Protein AF-A0A0G1Z0L6-F1 (afdb_monomer_lite)

Structure (mmCIF, N/CA/C/O backbone):
data_AF-A0A0G1Z0L6-F1
#
_entry.id   AF-A0A0G1Z0L6-F1
#
loop_
_atom_site.group_PDB
_atom_site.id
_atom_site.type_symbol
_atom_site.label_atom_id
_atom_site.label_alt_id
_atom_site.label_comp_id
_atom_site.label_asym_id
_atom_site.label_entity_id
_atom_site.label_seq_id
_atom_site.pdbx_PDB_ins_code
_atom_site.Cartn_x
_atom_site.Cartn_y
_atom_site.Cartn_z
_atom_site.occupancy
_atom_site.B_iso_or_equiv
_atom_site.auth_seq_id
_atom_site.auth_comp_id
_atom_site.auth_asym_id
_atom_site.auth_atom_id
_atom_site.pdbx_PDB_model_num
ATOM 1 N N . MET A 1 1 ? 34.890 21.440 9.404 1.00 41.94 1 MET A N 1
ATOM 2 C CA . MET A 1 1 ? 34.364 21.111 8.062 1.00 41.94 1 MET A CA 1
ATOM 3 C C . MET A 1 1 ? 32.859 21.336 8.065 1.00 41.94 1 MET A C 1
ATOM 5 O O . MET A 1 1 ? 32.139 20.536 8.644 1.00 41.94 1 MET A O 1
ATOM 9 N N . SER A 1 2 ? 32.390 22.446 7.488 1.00 45.59 2 SER A N 1
ATOM 10 C CA . SER A 1 2 ? 30.956 22.696 7.293 1.00 45.59 2 SER A CA 1
ATOM 11 C C . SER A 1 2 ? 30.456 21.868 6.117 1.00 45.59 2 SER A C 1
ATOM 13 O O . SER A 1 2 ? 30.629 22.258 4.962 1.00 45.59 2 SER A O 1
ATOM 15 N N . VAL A 1 3 ? 29.834 20.727 6.398 1.00 43.81 3 VAL A N 1
ATOM 16 C CA . VAL A 1 3 ? 29.010 20.041 5.402 1.00 43.81 3 VAL A CA 1
ATOM 17 C C . VAL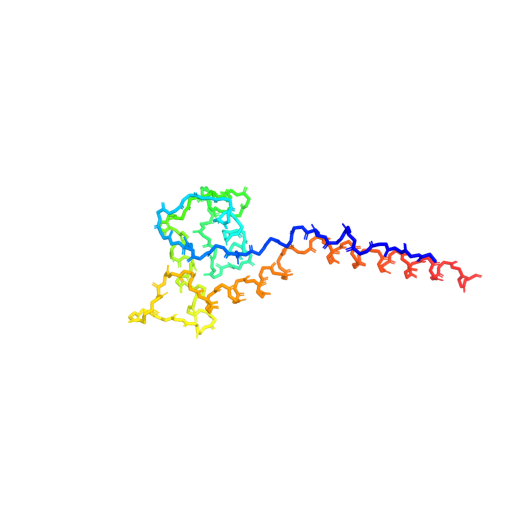 A 1 3 ? 27.699 20.814 5.270 1.00 43.81 3 VAL A C 1
ATOM 19 O O . VAL A 1 3 ? 26.865 20.845 6.170 1.00 43.81 3 VAL A O 1
ATOM 22 N N . LYS A 1 4 ? 27.569 21.535 4.155 1.00 42.25 4 LYS A N 1
ATOM 23 C CA . LYS A 1 4 ? 26.355 22.255 3.757 1.00 42.25 4 LYS A CA 1
ATOM 24 C C . LYS A 1 4 ? 25.163 21.277 3.782 1.00 42.25 4 LYS A C 1
ATOM 26 O O . LYS A 1 4 ? 25.273 20.223 3.159 1.00 42.25 4 LYS A O 1
ATOM 31 N N . PRO A 1 5 ? 24.015 21.602 4.406 1.00 46.41 5 PRO A N 1
ATOM 32 C CA . PRO A 1 5 ? 22.887 20.673 4.563 1.00 46.41 5 PRO A CA 1
ATOM 33 C C . PRO A 1 5 ? 22.055 20.486 3.275 1.00 46.41 5 PRO A C 1
ATOM 35 O O . PRO A 1 5 ? 20.853 20.261 3.329 1.00 46.41 5 PRO A O 1
ATOM 38 N N . GLN A 1 6 ? 22.669 20.595 2.094 1.00 38.53 6 GLN A N 1
ATOM 39 C CA . GLN A 1 6 ? 21.962 20.644 0.808 1.00 38.53 6 GLN A CA 1
ATOM 40 C C . GLN A 1 6 ? 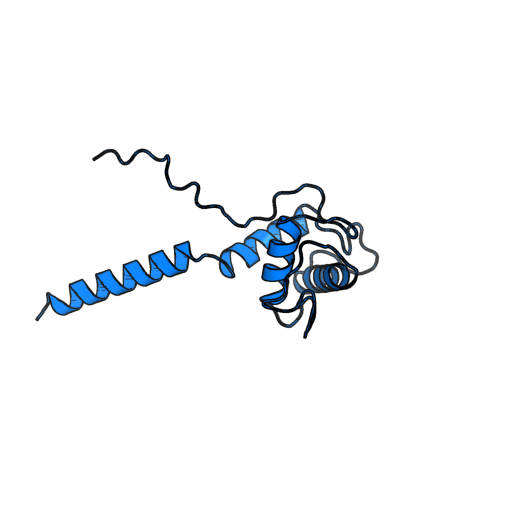21.991 19.331 0.005 1.00 38.53 6 GLN A C 1
ATOM 42 O O . GLN A 1 6 ? 21.569 19.330 -1.145 1.00 38.53 6 GLN A O 1
ATOM 47 N N . LEU A 1 7 ? 22.425 18.205 0.591 1.00 37.66 7 LEU A N 1
ATOM 48 C CA . LEU A 1 7 ? 22.455 16.907 -0.108 1.00 37.66 7 LEU A CA 1
ATOM 49 C C . LEU A 1 7 ? 21.781 15.748 0.652 1.00 37.66 7 LEU A C 1
ATOM 51 O O . LEU A 1 7 ? 22.107 14.591 0.433 1.00 37.66 7 LEU A O 1
ATOM 55 N N . GLN A 1 8 ? 20.818 16.042 1.532 1.00 43.66 8 GLN A N 1
ATOM 56 C CA . GLN A 1 8 ? 19.924 15.029 2.125 1.00 43.66 8 GLN A CA 1
ATOM 57 C C . GLN A 1 8 ? 18.466 15.184 1.670 1.00 43.66 8 GLN A C 1
ATOM 59 O O . GLN A 1 8 ? 17.536 14.769 2.353 1.00 43.66 8 GLN A O 1
ATOM 64 N N . ALA A 1 9 ? 18.238 15.752 0.486 1.00 42.72 9 ALA A N 1
ATOM 65 C CA . ALA A 1 9 ? 16.964 15.572 -0.203 1.00 42.72 9 ALA A CA 1
ATOM 66 C C . ALA A 1 9 ? 16.987 14.249 -0.992 1.00 42.72 9 ALA A C 1
ATOM 68 O O . ALA A 1 9 ? 16.680 14.222 -2.181 1.00 42.72 9 ALA A O 1
ATOM 69 N N . HIS A 1 10 ? 17.389 13.147 -0.347 1.00 41.19 10 HIS A N 1
ATOM 70 C CA . HIS A 1 10 ? 17.120 11.823 -0.893 1.00 41.19 10 HIS A CA 1
ATOM 71 C C . HIS A 1 10 ? 15.606 11.649 -0.867 1.00 41.19 10 HIS A C 1
ATOM 73 O O . HIS A 1 10 ? 14.941 11.935 0.132 1.00 41.19 10 HIS A O 1
ATOM 79 N N . LEU A 1 11 ? 15.056 11.329 -2.034 1.00 47.12 11 LEU A N 1
ATOM 80 C CA . LEU A 1 11 ? 13.630 11.271 -2.305 1.00 47.12 11 LEU A CA 1
ATOM 81 C C . LEU A 1 11 ? 12.969 10.304 -1.322 1.00 47.12 11 LEU A C 1
ATOM 83 O O . LEU A 1 11 ? 12.883 9.107 -1.592 1.00 47.12 11 LEU A O 1
ATOM 87 N N . ARG A 1 12 ? 12.462 10.817 -0.195 1.00 53.06 12 ARG A N 1
ATOM 88 C CA . ARG A 1 12 ? 11.501 10.084 0.623 1.00 53.06 12 ARG A CA 1
ATOM 89 C C . ARG A 1 12 ? 10.405 9.658 -0.348 1.00 53.06 12 ARG A C 1
ATOM 91 O O . ARG A 1 12 ? 9.710 10.522 -0.881 1.00 53.06 12 ARG A O 1
ATOM 98 N N . GLN A 1 13 ? 10.280 8.360 -0.633 1.00 58.50 13 GLN A N 1
ATOM 99 C CA . GLN A 1 13 ? 9.164 7.828 -1.420 1.00 58.50 13 GLN A CA 1
ATOM 100 C C . GLN A 1 13 ? 7.910 7.881 -0.548 1.00 58.50 13 GLN A C 1
ATOM 102 O O . GLN A 1 13 ? 7.377 6.871 -0.100 1.00 58.50 13 GLN A O 1
ATOM 107 N N . THR A 1 14 ? 7.486 9.099 -0.234 1.00 66.19 14 THR A N 1
ATOM 108 C CA . THR A 1 14 ? 6.304 9.393 0.549 1.00 66.19 14 THR A CA 1
ATOM 109 C C . THR A 1 14 ? 5.160 9.664 -0.400 1.00 66.19 14 THR A C 1
ATOM 111 O O . THR A 1 14 ? 5.298 10.293 -1.448 1.00 66.19 14 THR A O 1
ATOM 114 N N . ILE A 1 15 ? 3.989 9.191 -0.009 1.00 78.81 15 ILE A N 1
ATOM 115 C CA . ILE A 1 15 ? 2.747 9.575 -0.650 1.00 78.81 15 ILE A CA 1
ATOM 116 C C . ILE A 1 15 ? 2.471 11.024 -0.237 1.00 78.81 15 ILE A C 1
ATOM 118 O O . ILE A 1 15 ? 2.238 11.290 0.948 1.00 78.81 15 ILE A O 1
ATOM 122 N N . SER A 1 16 ? 2.515 11.959 -1.192 1.00 75.75 16 SER A N 1
ATOM 123 C CA . SER A 1 16 ? 2.335 13.399 -0.960 1.00 75.75 16 SER A CA 1
ATOM 124 C C . SER A 1 16 ? 1.046 13.938 -1.599 1.00 75.75 16 SER A C 1
ATOM 126 O O . SER A 1 16 ? 0.414 14.849 -1.050 1.00 75.75 16 SER A O 1
ATOM 128 N N . SER A 1 17 ? 0.566 13.341 -2.699 1.00 69.38 17 SER A N 1
ATOM 129 C CA . SER A 1 17 ? -0.584 13.852 -3.456 1.00 69.38 17 SER A CA 1
ATOM 130 C C . SER A 1 17 ? -1.874 13.899 -2.654 1.00 69.38 17 SER A C 1
ATOM 132 O O . SER A 1 17 ? -2.335 12.904 -2.098 1.00 69.38 17 SER A O 1
ATOM 134 N N . ARG A 1 18 ? -2.549 15.055 -2.707 1.00 65.94 18 ARG A N 1
ATOM 135 C CA . ARG A 1 18 ? -3.897 15.287 -2.164 1.00 65.94 18 ARG A CA 1
ATOM 136 C C . ARG A 1 18 ? -4.991 14.407 -2.792 1.00 65.94 18 ARG A C 1
ATOM 138 O O . ARG A 1 18 ? -6.117 14.459 -2.316 1.00 65.94 18 ARG A O 1
ATOM 145 N N . SER A 1 19 ? -4.713 13.616 -3.831 1.00 65.06 19 SER A N 1
ATOM 146 C CA . SER A 1 19 ? -5.756 12.946 -4.623 1.00 65.06 19 SER A CA 1
ATOM 147 C C . SER A 1 19 ? -5.379 11.554 -5.147 1.00 65.06 19 SER A C 1
ATOM 149 O O . SER A 1 19 ? -5.576 11.267 -6.325 1.00 65.06 19 SER A O 1
ATOM 151 N N . LEU A 1 20 ? -4.901 10.645 -4.291 1.00 84.06 20 LEU A N 1
ATOM 152 C CA . LEU A 1 20 ? -4.881 9.221 -4.652 1.00 84.06 20 LEU A CA 1
ATOM 153 C C . LEU A 1 20 ? -6.268 8.600 -4.434 1.00 84.06 20 LEU A C 1
ATOM 155 O O . LEU A 1 20 ? -6.738 8.423 -3.308 1.00 84.06 20 LEU A O 1
ATOM 159 N N . ARG A 1 21 ? -6.932 8.303 -5.550 1.00 85.75 21 ARG A N 1
ATOM 160 C CA . ARG A 1 21 ? -8.253 7.673 -5.621 1.00 85.75 21 ARG A CA 1
ATOM 161 C C . ARG A 1 21 ? -8.344 6.803 -6.870 1.00 85.75 21 ARG A C 1
ATOM 163 O O . ARG A 1 21 ? -7.552 6.968 -7.799 1.00 85.75 21 ARG A O 1
ATOM 170 N N . LYS A 1 22 ? -9.352 5.928 -6.908 1.00 91.62 22 LYS A N 1
ATOM 171 C CA . LYS A 1 22 ? -9.662 5.095 -8.077 1.00 91.62 22 LYS A CA 1
ATOM 172 C C . LYS A 1 22 ? -9.703 5.936 -9.361 1.00 91.62 22 LYS A C 1
ATOM 174 O O . LYS A 1 22 ? -10.328 6.995 -9.386 1.00 91.62 22 LYS A O 1
ATOM 179 N N . GLY A 1 23 ? -9.067 5.434 -10.417 1.00 91.94 23 GLY A N 1
ATOM 180 C CA . GLY A 1 23 ? -9.045 6.042 -11.748 1.00 91.94 23 GLY A CA 1
ATOM 181 C C . GLY A 1 23 ? -7.854 6.965 -12.019 1.00 91.94 23 GLY A C 1
ATOM 182 O O . GLY A 1 23 ? -7.632 7.324 -13.169 1.00 91.94 23 GLY A O 1
ATOM 183 N N . VAL A 1 24 ? -7.072 7.333 -11.001 1.00 91.56 24 VAL A N 1
ATOM 184 C CA . VAL A 1 24 ? -5.870 8.159 -11.191 1.00 91.56 24 VAL A CA 1
ATOM 185 C C . VAL A 1 24 ? -4.704 7.307 -11.691 1.00 91.56 24 VAL A C 1
ATOM 187 O O . VAL A 1 24 ? -4.494 6.193 -11.208 1.00 91.56 24 VAL A O 1
ATOM 190 N N . THR A 1 25 ? -3.918 7.871 -12.611 1.00 93.31 25 THR A N 1
ATOM 191 C CA . THR A 1 25 ? -2.654 7.295 -13.084 1.00 93.31 25 THR A CA 1
ATOM 192 C C . THR A 1 25 ? -1.497 8.237 -12.770 1.00 93.31 25 THR A C 1
ATOM 194 O O . THR A 1 25 ? -1.470 9.347 -13.296 1.00 93.31 25 THR A O 1
ATOM 197 N N . ASN A 1 26 ? -0.547 7.829 -11.924 1.00 88.94 26 ASN A N 1
ATOM 198 C CA . ASN A 1 26 ? 0.694 8.570 -11.667 1.00 88.94 26 ASN A CA 1
ATOM 199 C C . ASN A 1 26 ? 1.767 7.700 -10.975 1.00 88.94 26 ASN A C 1
ATOM 201 O O . ASN A 1 26 ? 1.510 6.572 -10.553 1.00 88.94 26 ASN A O 1
ATOM 205 N N . ALA A 1 27 ? 2.977 8.246 -10.829 1.00 88.56 27 ALA A N 1
ATOM 206 C CA . ALA A 1 27 ? 4.099 7.560 -10.187 1.00 88.56 27 ALA A CA 1
ATOM 207 C C . ALA A 1 27 ? 3.866 7.252 -8.693 1.00 88.56 27 ALA A C 1
ATOM 209 O O . ALA A 1 27 ? 4.350 6.235 -8.200 1.00 88.56 27 ALA A O 1
ATOM 210 N N . GLU A 1 28 ? 3.092 8.071 -7.974 1.00 87.88 28 GLU A N 1
ATOM 211 C CA . GLU A 1 28 ? 2.784 7.812 -6.562 1.00 87.88 28 GLU A CA 1
ATOM 212 C C . GLU A 1 28 ? 1.893 6.582 -6.368 1.00 87.88 28 GLU A C 1
ATOM 214 O O . GLU A 1 28 ? 2.017 5.900 -5.354 1.00 87.88 28 GLU A O 1
ATOM 219 N N . VAL A 1 29 ? 1.038 6.233 -7.336 1.00 93.19 29 VAL A N 1
ATOM 220 C CA . VAL A 1 29 ? 0.290 4.968 -7.281 1.00 93.19 29 VAL A CA 1
ATOM 221 C C . VAL A 1 29 ? 1.243 3.774 -7.311 1.00 93.19 29 VAL A C 1
ATOM 223 O O . VAL A 1 29 ? 1.003 2.791 -6.615 1.00 93.19 29 VAL A O 1
ATOM 226 N N . LYS A 1 30 ? 2.355 3.860 -8.049 1.00 92.31 30 LYS A N 1
ATOM 227 C CA . LYS A 1 30 ? 3.360 2.792 -8.058 1.00 92.31 30 LYS A CA 1
ATOM 228 C C . LYS A 1 30 ? 3.990 2.620 -6.675 1.00 92.31 30 LYS A C 1
ATOM 230 O O . LYS A 1 30 ? 4.127 1.498 -6.202 1.00 92.31 30 LYS A O 1
ATOM 235 N N . ILE A 1 31 ? 4.316 3.728 -6.007 1.00 91.12 31 ILE A N 1
ATOM 236 C CA . ILE A 1 31 ? 4.822 3.726 -4.624 1.00 91.12 31 ILE A CA 1
ATOM 237 C C . ILE A 1 31 ? 3.769 3.140 -3.678 1.00 91.12 31 ILE A C 1
ATOM 239 O O . ILE A 1 31 ? 4.077 2.270 -2.869 1.00 91.12 31 ILE A O 1
ATOM 243 N N . LEU A 1 32 ? 2.510 3.555 -3.822 1.00 93.62 32 LEU A N 1
ATOM 244 C CA . LEU A 1 32 ? 1.398 3.034 -3.035 1.00 93.62 32 LEU A CA 1
ATOM 245 C C . LEU A 1 32 ? 1.274 1.512 -3.171 1.00 93.62 32 LEU A C 1
ATOM 247 O O . LEU A 1 32 ? 1.142 0.819 -2.167 1.00 93.62 32 LEU A O 1
ATOM 251 N N . GLN A 1 33 ? 1.339 0.992 -4.398 1.00 96.38 33 GLN A N 1
ATOM 252 C CA . GLN A 1 33 ? 1.271 -0.446 -4.650 1.00 96.38 33 GLN A CA 1
ATOM 253 C C . GLN A 1 33 ? 2.458 -1.184 -4.022 1.00 96.38 33 GLN A C 1
ATOM 255 O O . GLN A 1 33 ? 2.238 -2.227 -3.420 1.00 96.38 33 GLN A O 1
ATOM 260 N N . LYS A 1 34 ? 3.674 -0.618 -4.052 1.00 94.06 34 LYS A N 1
ATOM 261 C CA . LYS A 1 34 ? 4.837 -1.196 -3.353 1.00 94.06 34 LYS A CA 1
ATOM 262 C C . LYS A 1 34 ? 4.615 -1.304 -1.846 1.00 94.06 34 LYS A C 1
ATOM 264 O O . LYS A 1 34 ? 4.880 -2.351 -1.272 1.00 94.06 34 LYS A O 1
ATOM 269 N N . ILE A 1 35 ? 4.102 -0.244 -1.215 1.00 93.19 35 ILE A N 1
ATOM 270 C CA . ILE A 1 35 ? 3.820 -0.242 0.230 1.00 93.19 35 ILE A CA 1
ATOM 271 C C . ILE A 1 35 ? 2.780 -1.318 0.565 1.00 93.19 35 ILE A C 1
ATOM 273 O O . ILE A 1 35 ? 2.983 -2.102 1.485 1.00 93.19 35 ILE A O 1
ATOM 277 N N . LEU A 1 36 ? 1.691 -1.390 -0.207 1.00 95.38 36 LEU A N 1
ATOM 278 C CA . LEU A 1 36 ? 0.618 -2.372 -0.015 1.00 95.38 36 LEU A CA 1
ATOM 279 C C . LEU A 1 36 ? 1.073 -3.817 -0.263 1.00 95.38 36 LEU A C 1
ATOM 281 O O . LEU A 1 36 ? 0.621 -4.729 0.423 1.00 95.38 36 LEU A O 1
ATOM 285 N N . ASN A 1 37 ? 1.969 -4.029 -1.226 1.00 96.06 37 ASN A N 1
ATOM 286 C CA . ASN A 1 37 ? 2.570 -5.328 -1.531 1.00 96.06 37 ASN A CA 1
ATOM 287 C C . ASN A 1 37 ? 3.604 -5.784 -0.491 1.00 96.06 37 ASN A C 1
ATOM 289 O O . ASN A 1 37 ? 3.976 -6.953 -0.496 1.00 96.06 37 ASN A O 1
ATOM 293 N N . GLY A 1 38 ? 4.045 -4.900 0.410 1.00 91.50 38 GLY A N 1
ATOM 294 C CA . GLY A 1 38 ? 4.910 -5.254 1.537 1.00 91.50 38 GLY A CA 1
ATOM 295 C C . GLY A 1 38 ? 4.209 -6.065 2.633 1.00 91.50 38 GLY A C 1
ATOM 296 O O . GLY A 1 38 ? 4.863 -6.521 3.566 1.00 91.50 38 GLY A O 1
ATOM 297 N N . ASP A 1 39 ? 2.891 -6.244 2.531 1.00 92.44 39 ASP A N 1
ATOM 298 C CA . ASP A 1 39 ? 2.076 -6.962 3.502 1.00 92.44 39 ASP A CA 1
ATOM 299 C C . ASP A 1 39 ? 1.103 -7.912 2.784 1.00 92.44 39 ASP A C 1
ATOM 301 O O . ASP A 1 39 ? 0.359 -7.520 1.875 1.00 92.44 39 ASP A O 1
ATOM 305 N N . VAL A 1 40 ? 1.101 -9.182 3.198 1.00 93.81 40 VAL A N 1
ATOM 306 C CA . VAL A 1 40 ? 0.271 -10.241 2.604 1.00 93.81 40 VAL A CA 1
ATOM 307 C C . VAL A 1 40 ? -1.226 -9.921 2.675 1.00 93.81 40 VAL A C 1
ATOM 309 O O . VAL A 1 40 ? -1.964 -10.206 1.732 1.00 93.81 40 VAL A O 1
ATOM 312 N N . ASP A 1 41 ? -1.676 -9.232 3.725 1.00 95.75 41 ASP A N 1
ATOM 313 C CA . ASP A 1 41 ? -3.094 -8.898 3.907 1.00 95.75 41 ASP A CA 1
ATOM 314 C C . ASP A 1 41 ? -3.544 -7.755 2.992 1.00 95.75 41 ASP A C 1
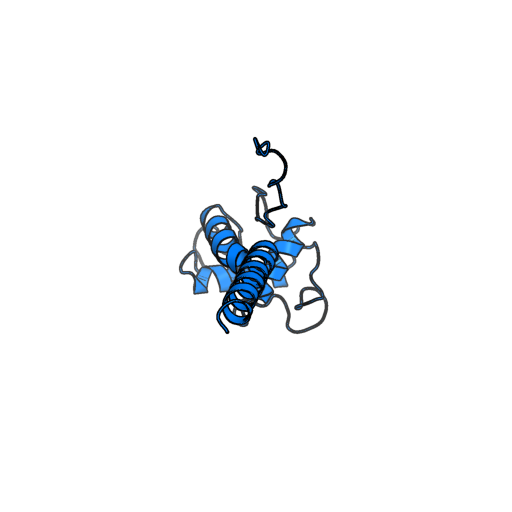ATOM 316 O O . ASP A 1 41 ? -4.735 -7.571 2.720 1.00 95.75 41 ASP A O 1
ATOM 320 N N . THR A 1 42 ? -2.600 -6.957 2.492 1.00 97.25 42 THR A N 1
ATOM 321 C CA . THR A 1 42 ? -2.889 -5.771 1.681 1.00 97.25 42 THR A CA 1
ATOM 322 C C . THR A 1 42 ? -2.344 -5.865 0.265 1.00 97.25 42 THR A C 1
ATOM 324 O O . THR A 1 42 ? -2.537 -4.934 -0.511 1.00 97.25 42 THR A O 1
ATOM 327 N N . THR A 1 43 ? -1.767 -7.007 -0.114 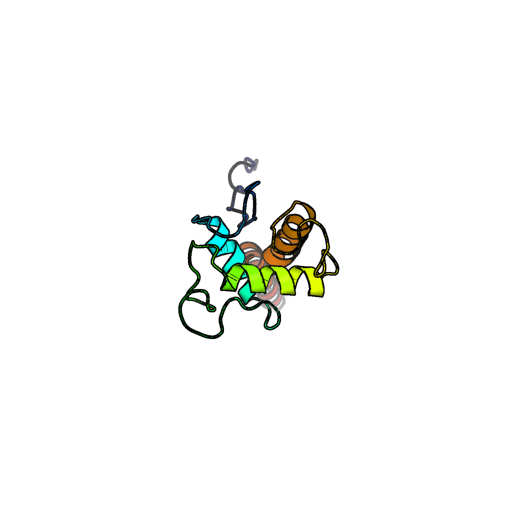1.00 97.06 43 THR A N 1
ATOM 328 C CA . THR A 1 43 ? -1.189 -7.237 -1.443 1.00 97.06 43 THR A CA 1
ATOM 329 C C . THR A 1 43 ? -2.196 -6.909 -2.545 1.00 97.06 43 THR A C 1
ATOM 331 O O . THR A 1 43 ? -3.353 -7.333 -2.501 1.00 97.06 43 THR A O 1
ATOM 334 N N . VAL A 1 44 ? -1.779 -6.119 -3.532 1.00 98.06 44 VAL A N 1
ATOM 335 C CA . VAL A 1 44 ? -2.662 -5.585 -4.578 1.00 98.06 44 VAL A CA 1
ATOM 336 C C . VAL A 1 44 ? -3.137 -6.698 -5.508 1.00 98.06 44 VAL A C 1
ATOM 338 O O . VAL A 1 44 ? -4.332 -6.781 -5.799 1.00 98.06 44 VAL A O 1
ATOM 341 N N . ALA A 1 45 ? -2.221 -7.568 -5.929 1.00 97.75 45 ALA A N 1
ATOM 342 C CA . ALA A 1 45 ? -2.500 -8.772 -6.702 1.00 97.75 45 ALA A CA 1
ATOM 343 C C . ALA A 1 45 ? -1.444 -9.845 -6.405 1.00 97.75 45 ALA A C 1
ATOM 345 O O . ALA A 1 45 ? -0.288 -9.520 -6.157 1.00 97.75 45 ALA A O 1
ATOM 346 N N . ALA A 1 46 ? -1.821 -11.123 -6.466 1.00 95.88 46 ALA A N 1
ATOM 347 C CA . ALA A 1 46 ? -0.864 -12.217 -6.284 1.00 95.88 46 ALA A CA 1
ATOM 348 C C . ALA A 1 46 ? 0.096 -12.351 -7.481 1.00 95.88 46 ALA A C 1
ATOM 350 O O . ALA A 1 46 ? 1.276 -12.633 -7.310 1.00 95.88 46 ALA A O 1
ATOM 351 N N . THR A 1 47 ? -0.406 -12.114 -8.695 1.00 96.88 47 THR A N 1
ATOM 352 C CA . THR A 1 47 ? 0.342 -12.238 -9.954 1.00 96.88 47 THR A CA 1
ATOM 353 C C . THR A 1 47 ? -0.108 -11.180 -10.958 1.00 96.88 47 THR A C 1
ATOM 355 O O . THR A 1 47 ? -1.240 -10.697 -10.889 1.00 96.88 47 THR A O 1
ATOM 358 N N . GLY A 1 48 ? 0.740 -10.873 -11.940 1.00 96.25 48 GLY A N 1
ATOM 359 C CA . GLY A 1 48 ? 0.410 -9.947 -13.025 1.00 96.25 48 GLY A CA 1
ATOM 360 C C . GLY A 1 48 ? 0.392 -8.483 -12.582 1.00 96.25 48 GLY A C 1
ATOM 361 O O . GLY A 1 48 ? 1.079 -8.093 -11.643 1.00 96.25 48 GLY A O 1
ATOM 362 N N . SER A 1 49 ? -0.370 -7.644 -13.283 1.00 97.38 49 SER A N 1
ATOM 363 C CA . SER A 1 49 ? -0.378 -6.196 -13.048 1.00 97.38 49 SER A CA 1
ATOM 364 C C . SER A 1 49 ? -0.749 -5.835 -11.607 1.00 97.38 49 SER A C 1
ATOM 366 O O . SER A 1 49 ? -1.836 -6.152 -11.127 1.00 97.38 49 SER A O 1
ATOM 368 N N . GLY A 1 50 ? 0.147 -5.111 -10.940 1.00 95.88 50 GLY A N 1
ATOM 369 C CA . GLY A 1 50 ? -0.003 -4.695 -9.550 1.00 95.88 50 GLY A CA 1
ATOM 370 C C . GLY A 1 50 ? 0.560 -5.687 -8.535 1.00 95.88 50 GLY A C 1
ATOM 371 O O . GLY A 1 50 ? 0.595 -5.345 -7.358 1.00 95.88 50 GLY A O 1
ATOM 372 N N . SER A 1 51 ? 1.022 -6.874 -8.941 1.00 97.44 51 SER A N 1
ATOM 373 C CA . SER A 1 51 ? 1.689 -7.804 -8.022 1.00 97.44 51 SER A CA 1
ATOM 374 C C . SER A 1 51 ? 3.053 -7.276 -7.565 1.00 97.44 51 SER A C 1
ATOM 376 O O . SER A 1 51 ? 3.579 -6.353 -8.197 1.00 97.44 51 SER A O 1
ATOM 378 N N . PRO A 1 52 ? 3.660 -7.859 -6.513 1.00 95.56 52 PRO A N 1
ATOM 379 C CA . PRO A 1 52 ? 5.034 -7.538 -6.137 1.00 95.56 52 PRO A CA 1
ATOM 380 C C . PRO A 1 52 ? 5.971 -7.640 -7.351 1.00 95.56 52 PRO A C 1
ATOM 382 O O . PRO A 1 52 ? 5.935 -8.636 -8.077 1.00 95.56 52 PRO A O 1
ATOM 385 N N . GLY A 1 53 ? 6.745 -6.584 -7.614 1.00 94.06 53 GLY A N 1
ATOM 386 C CA . GLY A 1 53 ? 7.655 -6.481 -8.764 1.00 94.06 53 GLY A CA 1
ATOM 387 C C . GLY A 1 53 ? 6.991 -6.105 -10.097 1.00 94.06 53 GLY A C 1
ATOM 388 O O . GLY A 1 53 ? 7.690 -5.795 -11.060 1.00 94.06 53 GLY A O 1
ATOM 389 N N . ASN A 1 54 ? 5.657 -6.073 -10.154 1.00 96.44 54 ASN A N 1
ATOM 390 C CA . ASN A 1 54 ? 4.857 -5.701 -11.324 1.00 96.44 54 ASN A CA 1
ATOM 391 C C . ASN A 1 54 ? 3.948 -4.495 -11.026 1.00 96.44 54 ASN A C 1
ATOM 393 O O . ASN A 1 54 ? 2.840 -4.385 -11.564 1.00 96.44 54 ASN A O 1
ATOM 397 N N . GLU A 1 55 ? 4.381 -3.587 -10.145 1.00 96.56 55 GLU A N 1
ATOM 398 C CA . GLU A 1 55 ? 3.585 -2.419 -9.778 1.00 96.56 55 GLU A CA 1
ATOM 399 C C . GLU A 1 55 ? 3.352 -1.493 -10.975 1.00 96.56 55 GLU A C 1
ATOM 401 O O . GLU A 1 55 ? 4.234 -1.203 -11.790 1.00 96.56 55 GLU A O 1
ATOM 406 N N . THR A 1 56 ? 2.141 -0.960 -11.027 1.00 96.44 56 THR A N 1
ATOM 407 C CA . THR A 1 56 ? 1.633 -0.085 -12.077 1.00 96.44 56 THR A CA 1
ATOM 408 C C . THR A 1 56 ? 1.450 1.333 -11.551 1.00 96.44 56 THR A C 1
ATOM 410 O O . THR A 1 56 ? 1.411 1.585 -10.350 1.00 96.44 56 THR A O 1
ATOM 413 N N . MET A 1 57 ? 1.280 2.280 -12.468 1.00 95.12 57 MET A N 1
ATOM 414 C CA . MET A 1 57 ? 0.929 3.656 -12.117 1.00 95.12 57 MET A CA 1
ATOM 415 C C . MET A 1 57 ? -0.583 3.869 -11.975 1.00 95.12 57 MET A C 1
ATOM 417 O O . MET A 1 57 ? -0.995 4.988 -11.705 1.00 95.12 57 MET A O 1
ATOM 421 N N . PHE A 1 58 ? -1.419 2.843 -12.174 1.00 96.69 58 PHE A N 1
ATOM 422 C CA . PHE A 1 58 ? -2.873 2.997 -12.255 1.00 96.69 58 PHE A CA 1
ATOM 423 C C . PHE A 1 58 ? -3.585 2.550 -10.980 1.00 96.69 58 PHE A C 1
ATOM 425 O O . PHE A 1 58 ? -3.443 1.413 -10.526 1.00 96.69 58 PHE A O 1
ATOM 432 N N . PHE A 1 59 ? -4.409 3.435 -10.419 1.00 95.88 59 PHE A N 1
ATOM 433 C CA . PHE A 1 59 ? -5.239 3.128 -9.261 1.00 95.88 59 PHE A CA 1
ATOM 434 C C . PHE A 1 59 ? -6.522 2.435 -9.733 1.00 95.88 59 PHE A C 1
ATOM 436 O O . PHE A 1 59 ? -7.593 3.041 -9.850 1.00 95.88 59 PHE A O 1
ATOM 443 N N . GLY A 1 60 ? -6.408 1.136 -9.997 1.00 96.75 60 GLY A N 1
ATOM 444 C CA . GLY A 1 60 ? -7.518 0.289 -10.421 1.00 96.75 60 GLY A CA 1
ATOM 445 C C . GLY A 1 60 ? -8.345 -0.303 -9.268 1.00 96.75 60 GLY A C 1
ATOM 446 O O . GLY A 1 60 ? -8.093 -0.034 -8.089 1.00 96.75 60 GLY A O 1
ATOM 447 N N . PRO A 1 61 ? -9.329 -1.165 -9.588 1.00 97.69 61 PRO A N 1
ATOM 448 C CA . PRO A 1 61 ? -10.141 -1.870 -8.591 1.00 97.69 61 PRO A CA 1
ATOM 449 C C . PRO A 1 61 ? -9.326 -2.728 -7.611 1.00 97.69 61 PRO A C 1
ATOM 451 O O . PRO A 1 61 ? -9.699 -2.838 -6.447 1.00 97.69 61 PRO A O 1
ATOM 454 N N . ALA A 1 62 ? -8.209 -3.312 -8.057 1.00 98.00 62 ALA A N 1
ATOM 455 C CA . ALA A 1 62 ? -7.318 -4.097 -7.202 1.00 98.00 62 ALA A CA 1
ATOM 456 C C . ALA A 1 62 ? -6.661 -3.226 -6.116 1.00 98.00 62 ALA A C 1
ATOM 458 O O . ALA A 1 62 ? -6.727 -3.551 -4.931 1.00 98.00 62 ALA A O 1
ATOM 459 N N . THR A 1 63 ? -6.128 -2.062 -6.502 1.00 97.75 63 THR A N 1
ATOM 460 C CA . THR A 1 63 ? -5.549 -1.084 -5.567 1.00 97.75 63 THR A CA 1
ATOM 461 C C . THR A 1 63 ? -6.595 -0.544 -4.593 1.00 97.75 63 THR A C 1
ATOM 463 O O . THR A 1 63 ? -6.309 -0.392 -3.411 1.00 97.75 63 THR A O 1
ATOM 466 N N . LEU A 1 64 ? -7.833 -0.321 -5.052 1.00 97.69 64 LEU A N 1
ATOM 467 C CA . LEU A 1 64 ? -8.942 0.074 -4.175 1.00 97.69 64 LEU A CA 1
ATOM 468 C C . LEU A 1 64 ? -9.201 -0.965 -3.082 1.00 97.69 64 LEU A C 1
ATOM 470 O O . LEU A 1 64 ? -9.247 -0.611 -1.906 1.00 97.69 64 LEU A O 1
ATOM 474 N N . LYS A 1 65 ? -9.327 -2.241 -3.460 1.00 98.06 65 LYS A N 1
ATOM 475 C CA . LYS A 1 65 ? -9.539 -3.331 -2.498 1.00 98.06 65 LYS A CA 1
ATOM 476 C C . LYS A 1 65 ? -8.371 -3.456 -1.516 1.00 98.06 65 LYS A C 1
ATOM 478 O O . LYS A 1 65 ? -8.592 -3.701 -0.335 1.00 98.06 65 LYS A O 1
ATOM 483 N N . ALA A 1 66 ? -7.139 -3.262 -1.982 1.00 98.06 66 ALA A N 1
ATOM 484 C CA . ALA A 1 66 ? -5.955 -3.256 -1.128 1.00 98.06 66 ALA A CA 1
ATOM 485 C C . ALA A 1 66 ? -5.976 -2.117 -0.096 1.00 98.06 66 ALA A C 1
ATOM 487 O O . ALA A 1 66 ? -5.751 -2.366 1.086 1.00 98.06 66 ALA A O 1
ATOM 488 N N . ILE A 1 67 ? -6.343 -0.895 -0.502 1.00 97.62 67 ILE A N 1
ATOM 489 C CA . ILE A 1 67 ? -6.515 0.238 0.423 1.00 97.62 67 ILE A CA 1
ATOM 490 C C . ILE A 1 67 ? -7.610 -0.031 1.449 1.00 97.62 67 ILE A C 1
ATOM 492 O O . ILE A 1 67 ? -7.434 0.262 2.626 1.00 97.62 67 ILE A O 1
ATOM 496 N N . GLN A 1 68 ? -8.725 -0.610 1.020 1.00 98.06 68 GLN A N 1
ATOM 497 C CA . GLN A 1 68 ? -9.814 -0.985 1.915 1.00 98.06 68 GLN A CA 1
ATOM 498 C C . GLN A 1 68 ? -9.354 -1.982 2.988 1.00 98.06 68 GLN A C 1
ATOM 500 O O . GLN A 1 68 ? -9.643 -1.785 4.167 1.00 98.06 68 GLN A O 1
ATOM 505 N N . ARG A 1 69 ? -8.588 -3.015 2.606 1.00 98.44 69 ARG A N 1
ATOM 506 C CA . ARG A 1 69 ? -7.993 -3.965 3.565 1.00 98.44 69 ARG A CA 1
ATOM 507 C C . ARG A 1 69 ? -6.991 -3.285 4.492 1.00 98.44 69 ARG A C 1
ATOM 509 O O . ARG A 1 69 ? -7.054 -3.489 5.699 1.00 98.44 69 ARG A O 1
ATOM 516 N N . PHE A 1 70 ? -6.134 -2.422 3.952 1.00 97.88 70 PHE A N 1
ATOM 517 C CA . PHE A 1 70 ? -5.175 -1.638 4.729 1.00 97.88 70 PHE A CA 1
ATOM 518 C C . PHE A 1 70 ? -5.864 -0.757 5.782 1.00 97.88 70 PHE A C 1
ATOM 520 O O . PHE A 1 70 ? -5.460 -0.733 6.943 1.00 97.88 70 PHE A O 1
ATOM 527 N N . GLN A 1 71 ? -6.934 -0.055 5.401 1.00 98.19 71 GLN A N 1
ATOM 528 C CA . GLN A 1 71 ? -7.696 0.793 6.315 1.00 98.19 71 GLN A CA 1
ATOM 529 C C . GLN A 1 71 ? -8.343 -0.012 7.444 1.00 98.19 71 GLN A C 1
ATOM 531 O O . GLN A 1 71 ? -8.265 0.422 8.591 1.00 98.19 71 GLN A O 1
ATOM 536 N N . VAL A 1 72 ? -8.921 -1.180 7.142 1.00 98.25 72 VAL A N 1
ATOM 537 C CA . VAL A 1 72 ? -9.501 -2.069 8.161 1.00 98.25 72 VAL A CA 1
ATOM 538 C C . VAL A 1 72 ? -8.412 -2.596 9.095 1.00 98.25 72 VAL A C 1
ATOM 540 O O . VAL A 1 72 ? -8.547 -2.474 10.310 1.00 98.25 72 VAL A O 1
ATOM 543 N N . LYS A 1 73 ? -7.304 -3.105 8.541 1.00 97.44 73 LYS A N 1
ATOM 544 C CA . LYS A 1 73 ? -6.168 -3.654 9.300 1.00 97.44 73 LYS A CA 1
ATOM 545 C C . LYS A 1 73 ? -5.587 -2.654 10.302 1.00 97.44 73 LYS A C 1
ATOM 547 O O . LYS A 1 73 ? -5.213 -3.033 11.406 1.00 97.44 73 LYS A O 1
ATOM 552 N N . HIS A 1 74 ? -5.525 -1.378 9.930 1.00 96.31 74 HIS A N 1
ATOM 553 C CA . HIS A 1 74 ? -4.973 -0.321 10.777 1.00 96.31 74 HIS A CA 1
ATOM 554 C C . HIS A 1 74 ? -6.026 0.499 11.537 1.00 96.31 74 HIS A C 1
ATOM 556 O O . HIS A 1 74 ? -5.675 1.525 12.119 1.00 96.31 74 HIS A O 1
ATOM 562 N N . GLY A 1 75 ? -7.300 0.089 11.533 1.00 97.06 75 GLY A N 1
ATOM 563 C CA . GLY A 1 75 ? -8.366 0.778 12.269 1.00 97.06 75 GLY A CA 1
ATOM 564 C C . GLY A 1 75 ? -8.646 2.207 11.785 1.00 97.06 75 GLY A C 1
ATOM 565 O O . GLY A 1 75 ? -9.037 3.062 12.575 1.00 97.06 75 GLY A O 1
ATOM 566 N N . ILE A 1 76 ? -8.409 2.494 10.502 1.00 97.00 76 ILE A N 1
ATOM 567 C CA . ILE A 1 76 ? -8.557 3.836 9.917 1.00 97.00 76 ILE A CA 1
ATOM 568 C C . ILE A 1 76 ? -9.988 4.086 9.437 1.00 97.00 76 ILE A C 1
ATOM 570 O O . ILE A 1 76 ? -10.515 5.175 9.654 1.00 97.00 76 ILE A O 1
ATOM 574 N N . ALA A 1 77 ? -10.568 3.110 8.737 1.00 96.81 77 ALA A N 1
ATOM 575 C CA . ALA A 1 77 ? -11.925 3.152 8.197 1.00 96.81 77 ALA A CA 1
ATOM 576 C C . ALA A 1 77 ? -12.421 1.726 7.909 1.00 96.81 77 ALA A C 1
ATOM 578 O O . ALA A 1 77 ? -11.627 0.838 7.582 1.00 96.81 77 ALA A O 1
ATOM 579 N N . LYS A 1 78 ? -13.734 1.524 7.980 1.00 97.31 78 LYS A N 1
ATOM 580 C CA . LYS A 1 78 ? -14.440 0.275 7.650 1.00 97.31 78 LYS A CA 1
ATOM 581 C C . LYS A 1 78 ? -15.571 0.537 6.637 1.00 97.31 78 LYS A C 1
ATOM 583 O O . LYS A 1 78 ? -15.887 1.696 6.370 1.00 97.31 78 LYS A O 1
ATOM 588 N N . PRO A 1 7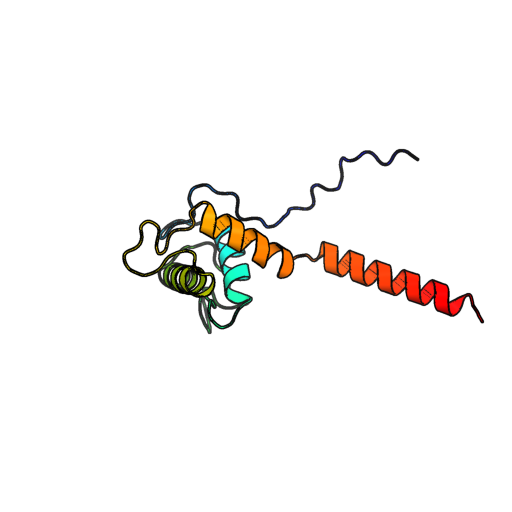9 ? -16.183 -0.508 6.040 1.00 96.94 79 PRO A N 1
ATOM 589 C CA . PRO A 1 79 ? -17.310 -0.324 5.130 1.00 96.94 79 PRO A CA 1
ATOM 590 C C . PRO A 1 79 ? -18.414 0.546 5.743 1.00 96.94 79 PRO A C 1
ATOM 592 O O . PRO A 1 79 ? -18.858 0.284 6.858 1.00 96.94 79 PRO A O 1
ATOM 595 N N . GLY A 1 80 ? -18.847 1.566 5.001 1.00 94.38 80 GLY A N 1
ATOM 596 C CA . GLY A 1 80 ? -19.846 2.543 5.445 1.00 94.38 80 GLY A CA 1
ATOM 597 C C . GLY A 1 80 ? -19.259 3.833 6.025 1.00 94.38 80 GLY A C 1
ATOM 598 O O . GLY A 1 80 ? -19.962 4.838 6.048 1.00 94.38 80 GLY A O 1
ATOM 599 N N . ASP A 1 81 ? -17.982 3.845 6.419 1.00 95.25 81 ASP A N 1
ATOM 600 C CA . ASP A 1 81 ? -17.324 5.067 6.878 1.00 95.25 81 ASP A CA 1
ATOM 601 C C . ASP A 1 81 ? -17.016 6.012 5.710 1.00 95.25 81 ASP A C 1
ATOM 603 O O . ASP A 1 81 ? -16.666 5.599 4.595 1.00 95.25 81 ASP A O 1
ATOM 607 N N . GLU A 1 82 ? -17.052 7.312 5.997 1.00 90.12 82 GLU A N 1
ATOM 608 C CA . GLU A 1 82 ? -16.575 8.324 5.066 1.00 90.12 82 GLU A CA 1
ATOM 609 C C . GLU A 1 82 ? -15.073 8.136 4.793 1.00 90.12 82 GLU A C 1
ATOM 611 O O . GLU A 1 82 ? -14.245 8.044 5.700 1.00 90.12 82 GLU A O 1
ATOM 616 N N . GLY A 1 83 ? -14.706 8.067 3.512 1.00 88.69 83 GLY A N 1
ATOM 617 C CA . GLY A 1 83 ? -13.318 7.863 3.094 1.00 88.69 83 GLY A CA 1
ATOM 618 C C . GLY A 1 83 ? -12.861 6.399 3.042 1.00 88.69 83 GLY A C 1
ATOM 619 O O . GLY A 1 83 ? -11.690 6.139 2.745 1.00 88.69 83 GLY A O 1
ATOM 620 N N . TYR A 1 84 ? -13.758 5.429 3.250 1.00 95.00 84 TYR A N 1
ATOM 621 C CA . TYR A 1 84 ? -13.447 4.027 2.980 1.00 95.00 84 TYR A CA 1
ATOM 622 C C . TYR A 1 84 ? -13.074 3.817 1.501 1.00 95.00 84 TYR A C 1
ATOM 624 O O . TYR A 1 84 ? -13.832 4.140 0.586 1.00 95.00 84 TYR A O 1
ATOM 632 N N . GLY A 1 85 ? -11.875 3.290 1.252 1.00 92.62 85 GLY A N 1
ATOM 633 C CA . GLY A 1 85 ? -11.301 3.126 -0.084 1.00 92.62 85 GLY A CA 1
ATOM 634 C C . GLY A 1 85 ? -10.639 4.375 -0.682 1.00 92.62 85 GLY A C 1
ATOM 635 O O . GLY A 1 85 ? -10.196 4.332 -1.830 1.00 92.62 85 GLY A O 1
ATOM 636 N N . THR A 1 86 ? -10.528 5.482 0.056 1.00 91.19 86 THR A N 1
ATOM 637 C CA . THR A 1 86 ? -9.805 6.683 -0.397 1.00 91.19 86 THR A CA 1
ATOM 638 C C . THR A 1 86 ? -8.522 6.903 0.402 1.00 91.19 86 THR A C 1
ATOM 640 O O . THR A 1 86 ? -8.407 6.523 1.564 1.00 91.19 86 THR A O 1
ATOM 643 N N . VAL A 1 87 ? -7.520 7.540 -0.209 1.00 92.00 87 VAL A N 1
ATOM 644 C CA . VAL A 1 87 ? -6.253 7.852 0.474 1.00 92.00 87 VAL A CA 1
ATOM 645 C C . VAL A 1 87 ? -6.307 9.266 1.060 1.00 92.00 87 VAL A C 1
ATOM 647 O O . VAL A 1 87 ? -5.618 10.200 0.624 1.00 92.00 87 VAL A O 1
ATOM 650 N N . GLY A 1 88 ? -7.175 9.424 2.060 1.00 91.06 88 GLY A N 1
ATOM 651 C CA . GLY A 1 88 ? -7.287 10.645 2.858 1.00 91.06 88 GLY A CA 1
ATOM 652 C C . GLY A 1 88 ? -6.079 10.873 3.786 1.00 91.06 88 GLY A C 1
ATOM 653 O O . GLY A 1 88 ? -5.174 10.035 3.848 1.00 91.06 88 GLY A O 1
ATOM 654 N N . PRO A 1 89 ? -6.050 11.988 4.543 1.00 91.00 89 PRO A N 1
ATOM 655 C CA . PRO A 1 89 ? -4.915 12.352 5.397 1.00 91.00 89 PRO A CA 1
ATOM 656 C C . PRO A 1 89 ? -4.503 11.259 6.395 1.00 91.00 89 PRO A C 1
ATOM 658 O O . PRO A 1 89 ? -3.317 10.961 6.509 1.00 91.00 89 PRO A O 1
ATOM 661 N N . LYS A 1 90 ? -5.470 10.603 7.057 1.00 92.81 90 LYS A N 1
ATOM 662 C CA . LYS A 1 90 ? -5.199 9.517 8.019 1.00 92.81 90 LYS A CA 1
ATOM 663 C C . LYS A 1 90 ? -4.573 8.292 7.347 1.00 92.81 90 LYS A C 1
ATOM 665 O O . LYS A 1 90 ? -3.546 7.794 7.799 1.00 92.81 90 LYS A O 1
ATOM 670 N N . THR A 1 91 ? -5.153 7.837 6.234 1.00 94.50 91 THR A N 1
ATOM 671 C CA . THR A 1 91 ? -4.617 6.710 5.455 1.00 94.50 91 THR A CA 1
ATOM 672 C C . THR A 1 91 ? -3.214 7.013 4.946 1.00 94.50 91 THR A C 1
ATOM 674 O O . THR A 1 91 ? -2.330 6.172 5.055 1.00 94.50 91 THR A O 1
ATOM 677 N N . ARG A 1 92 ? -2.977 8.233 4.461 1.00 91.94 92 ARG A N 1
ATOM 678 C CA . ARG A 1 92 ? -1.663 8.677 3.991 1.00 91.94 92 ARG A CA 1
ATOM 679 C C . ARG A 1 92 ? -0.618 8.719 5.094 1.00 91.94 92 ARG A C 1
ATOM 681 O O . ARG A 1 92 ? 0.493 8.252 4.874 1.00 91.94 92 ARG A O 1
ATOM 688 N N . ALA A 1 93 ? -0.965 9.255 6.262 1.00 90.88 93 ALA A N 1
ATOM 689 C CA . ALA A 1 93 ? -0.064 9.276 7.408 1.00 90.88 93 ALA A CA 1
ATOM 690 C C . ALA A 1 93 ? 0.394 7.853 7.754 1.00 90.88 93 ALA A C 1
ATOM 692 O O . ALA A 1 93 ? 1.592 7.608 7.869 1.00 90.88 93 ALA A O 1
ATOM 693 N N . LYS A 1 94 ? -0.544 6.895 7.796 1.00 93.06 94 LYS A N 1
ATOM 694 C CA . LYS A 1 94 ? -0.212 5.495 8.069 1.00 93.06 94 LYS A CA 1
ATOM 695 C C . LYS A 1 94 ? 0.591 4.838 6.947 1.00 93.06 94 LYS A C 1
ATOM 697 O O . LYS A 1 94 ? 1.540 4.121 7.231 1.00 93.06 94 LYS A O 1
ATOM 702 N N . LEU A 1 95 ? 0.265 5.107 5.682 1.00 92.06 95 LEU A N 1
ATOM 703 C CA . LEU A 1 95 ? 1.048 4.625 4.538 1.00 92.06 95 LEU A CA 1
ATOM 704 C C . LEU A 1 95 ? 2.484 5.149 4.569 1.00 92.06 95 LEU A C 1
ATOM 706 O O . LEU A 1 95 ? 3.395 4.394 4.271 1.00 92.06 95 LEU A O 1
ATOM 710 N N . ASN A 1 96 ? 2.700 6.409 4.950 1.00 88.75 96 ASN A N 1
ATOM 711 C CA . ASN A 1 96 ? 4.043 6.974 5.079 1.00 88.75 96 ASN A CA 1
ATOM 712 C C . ASN A 1 96 ? 4.799 6.385 6.281 1.00 88.75 96 ASN A C 1
ATOM 714 O O . ASN A 1 96 ? 5.998 6.143 6.179 1.00 88.75 96 ASN A O 1
ATOM 718 N N . GLU A 1 97 ? 4.111 6.106 7.392 1.00 87.62 97 GLU A N 1
ATOM 719 C CA . GLU A 1 97 ? 4.686 5.412 8.553 1.00 87.62 97 GLU A CA 1
ATOM 720 C C . GLU A 1 97 ? 5.124 3.979 8.203 1.00 87.62 97 GLU A C 1
ATOM 722 O O . GLU A 1 97 ? 6.211 3.551 8.587 1.00 87.62 97 GLU A O 1
ATOM 727 N N . VAL A 1 98 ? 4.293 3.239 7.461 1.00 87.00 98 VAL A N 1
ATOM 728 C CA . VAL A 1 98 ? 4.591 1.864 7.030 1.00 87.00 98 VAL A CA 1
ATOM 729 C C . VAL A 1 98 ? 5.626 1.864 5.904 1.00 87.00 98 VAL A C 1
ATOM 731 O O . VAL A 1 98 ? 6.619 1.153 5.978 1.00 87.00 98 VAL A O 1
ATOM 734 N N . GLY A 1 99 ? 5.454 2.703 4.885 1.00 78.69 99 GLY A N 1
ATOM 735 C CA . GLY A 1 99 ? 6.348 2.807 3.731 1.00 78.69 99 GLY A CA 1
ATOM 736 C C . GLY A 1 99 ? 7.758 3.268 4.088 1.00 78.69 99 GLY A C 1
ATOM 737 O O . GLY A 1 99 ? 8.721 2.759 3.519 1.00 78.69 99 GLY A O 1
ATOM 738 N N . GLY A 1 100 ? 7.897 4.138 5.095 1.00 66.56 100 GLY A N 1
ATOM 739 C CA . GLY A 1 100 ? 9.197 4.504 5.661 1.00 66.56 100 GLY A CA 1
ATOM 740 C C . GLY A 1 100 ? 9.968 3.321 6.261 1.00 66.56 100 GLY A C 1
ATOM 741 O O . GLY A 1 100 ? 11.183 3.401 6.373 1.00 66.56 100 GLY A O 1
ATOM 742 N N . LYS A 1 101 ? 9.289 2.215 6.595 1.00 58.97 101 LYS A N 1
ATOM 743 C CA . LYS A 1 101 ? 9.913 0.961 7.051 1.00 58.97 101 LYS A CA 1
ATOM 744 C C . LYS A 1 101 ? 10.198 -0.017 5.904 1.00 58.97 101 LYS A C 1
ATOM 746 O O . LYS A 1 101 ? 11.123 -0.808 6.006 1.00 58.97 101 LYS A O 1
ATOM 751 N N . ILE A 1 102 ? 9.402 0.024 4.830 1.00 55.16 102 ILE A N 1
ATOM 752 C CA . ILE A 1 102 ? 9.439 -0.938 3.707 1.00 55.16 102 ILE A CA 1
ATOM 753 C C . ILE A 1 102 ? 10.471 -0.546 2.633 1.00 55.16 102 ILE A C 1
ATOM 755 O O . ILE A 1 102 ? 10.955 -1.401 1.898 1.00 55.16 102 ILE A O 1
ATOM 759 N N . GLY A 1 103 ? 10.805 0.740 2.510 1.00 50.31 103 GLY A N 1
ATOM 760 C CA . GLY A 1 103 ? 11.603 1.252 1.394 1.00 50.31 103 GLY A CA 1
ATOM 761 C C . GLY A 1 103 ? 12.618 2.298 1.807 1.00 50.31 103 GLY A C 1
ATOM 762 O O . GLY A 1 103 ? 12.685 3.338 1.157 1.00 50.31 103 GLY A O 1
ATOM 763 N N . ASN A 1 104 ? 13.382 2.041 2.869 1.00 52.47 104 ASN A N 1
ATOM 764 C CA . ASN A 1 104 ? 14.482 2.914 3.255 1.00 52.47 104 ASN A CA 1
ATOM 765 C C . ASN A 1 104 ? 15.832 2.288 2.856 1.00 52.47 104 ASN A C 1
ATOM 767 O O . ASN A 1 104 ? 16.517 1.729 3.712 1.00 52.47 104 ASN A O 1
ATOM 771 N N . PRO A 1 105 ? 16.218 2.337 1.562 1.00 52.44 105 PRO A N 1
ATOM 772 C CA . PRO A 1 105 ? 17.564 1.952 1.156 1.00 52.44 105 PRO A CA 1
ATOM 773 C C . PRO A 1 105 ? 18.615 2.799 1.880 1.00 52.44 105 PRO A C 1
ATOM 775 O O . PRO A 1 105 ? 19.701 2.293 2.117 1.00 52.44 105 PRO A O 1
ATOM 778 N N . ASP A 1 106 ? 18.284 4.021 2.317 1.00 50.56 106 ASP A N 1
ATOM 779 C CA . ASP A 1 106 ? 19.187 4.842 3.127 1.00 50.56 106 ASP A CA 1
ATOM 780 C C . ASP A 1 106 ? 19.392 4.240 4.522 1.00 50.56 106 ASP A C 1
ATOM 782 O O . ASP A 1 106 ? 20.522 4.185 4.977 1.00 50.56 106 ASP A O 1
ATOM 786 N N . GLN A 1 107 ? 18.358 3.682 5.164 1.00 55.59 107 GLN A N 1
ATOM 787 C CA . GLN A 1 107 ? 18.539 2.950 6.426 1.00 55.59 107 GLN A CA 1
ATOM 788 C C . GLN A 1 107 ? 19.296 1.641 6.214 1.00 55.59 107 GLN A C 1
ATOM 790 O O . GLN A 1 107 ? 20.128 1.287 7.032 1.00 55.59 107 GLN A O 1
ATOM 795 N N . GLN A 1 108 ? 19.073 0.936 5.102 1.00 57.25 108 GLN A N 1
ATOM 796 C CA . GLN A 1 108 ? 19.868 -0.254 4.786 1.00 57.25 108 GLN A CA 1
ATOM 797 C C . GLN A 1 108 ? 21.338 0.096 4.511 1.00 57.25 108 GLN A C 1
ATOM 799 O O . GLN A 1 108 ? 22.221 -0.678 4.870 1.00 57.25 108 GLN A O 1
ATOM 804 N N . ILE A 1 109 ? 21.611 1.257 3.907 1.00 66.44 109 ILE A N 1
ATOM 805 C CA . ILE A 1 109 ? 22.963 1.791 3.720 1.00 66.44 109 ILE A CA 1
ATOM 806 C C . ILE A 1 109 ? 23.545 2.237 5.065 1.00 66.44 109 ILE A C 1
ATOM 808 O O . ILE A 1 109 ? 24.679 1.887 5.351 1.00 66.44 109 ILE A O 1
ATOM 812 N N . GLU A 1 110 ? 22.801 2.943 5.915 1.00 68.44 110 GLU A N 1
ATOM 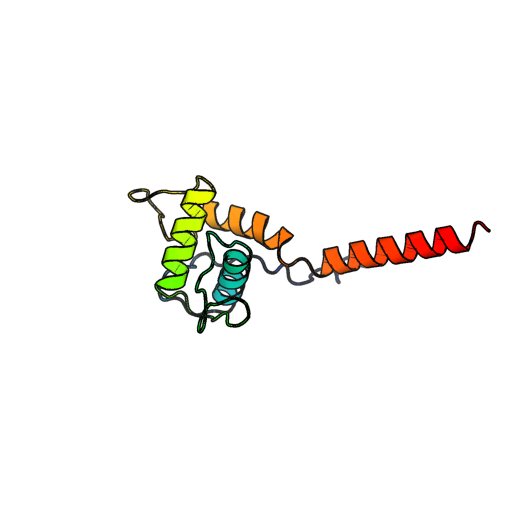813 C CA . GLU A 1 110 ? 23.243 3.362 7.253 1.00 68.44 110 GLU A CA 1
ATOM 814 C C . GLU A 1 110 ? 23.520 2.160 8.167 1.00 68.44 110 GLU A C 1
ATOM 816 O O . GLU A 1 110 ? 24.571 2.114 8.805 1.00 68.44 110 GLU A O 1
ATOM 821 N N . ASP A 1 111 ? 22.647 1.151 8.165 1.00 69.69 111 ASP A N 1
ATOM 822 C CA . ASP A 1 111 ? 22.827 -0.109 8.889 1.00 69.69 111 ASP A CA 1
ATOM 823 C C . ASP A 1 111 ? 24.053 -0.867 8.355 1.00 69.69 111 ASP A C 1
ATOM 825 O O . ASP A 1 111 ? 24.879 -1.351 9.134 1.00 69.69 111 ASP A O 1
ATOM 829 N N . ALA A 1 112 ? 24.229 -0.932 7.030 1.00 77.12 112 ALA A N 1
ATOM 830 C CA . ALA A 1 112 ? 25.403 -1.554 6.417 1.00 77.12 112 ALA A CA 1
ATOM 831 C C . ALA A 1 112 ? 26.699 -0.786 6.733 1.00 77.12 112 ALA A C 1
ATOM 833 O O . ALA A 1 112 ? 27.727 -1.397 7.024 1.00 77.12 112 ALA A O 1
ATOM 834 N N . LEU A 1 113 ? 26.662 0.548 6.726 1.00 81.56 113 LEU A N 1
ATOM 835 C CA . LEU A 1 113 ? 27.793 1.400 7.095 1.00 81.56 113 LEU A CA 1
ATOM 836 C C . LEU A 1 113 ? 28.153 1.226 8.575 1.00 81.56 113 LEU A C 1
ATOM 838 O O . LEU A 1 113 ? 29.335 1.119 8.906 1.00 81.56 113 LEU A O 1
ATOM 842 N N . MET A 1 114 ? 27.152 1.119 9.452 1.00 82.81 114 MET A N 1
ATOM 843 C CA . MET A 1 114 ? 27.353 0.851 10.874 1.00 82.81 114 MET A CA 1
ATOM 844 C C . MET A 1 114 ? 27.991 -0.527 11.092 1.00 82.81 114 MET A C 1
ATOM 846 O O . MET A 1 114 ? 28.929 -0.657 11.881 1.00 82.81 114 MET A O 1
ATOM 850 N N . GLN A 1 115 ? 27.561 -1.550 10.348 1.00 83.19 115 GLN A N 1
ATOM 851 C CA . GLN A 1 115 ? 28.176 -2.880 10.395 1.00 83.19 115 GLN A CA 1
ATOM 852 C C . GLN A 1 115 ? 29.633 -2.865 9.921 1.00 83.19 115 GLN A C 1
ATOM 854 O O . GLN A 1 115 ? 30.496 -3.412 10.606 1.00 83.19 115 GLN A O 1
ATOM 859 N N . ILE A 1 116 ? 29.934 -2.203 8.799 1.00 87.75 116 ILE A N 1
ATOM 860 C CA . ILE A 1 116 ? 31.308 -2.088 8.284 1.00 87.75 116 ILE A CA 1
ATOM 861 C C . ILE A 1 116 ? 32.215 -1.402 9.310 1.00 87.75 116 ILE A C 1
ATOM 863 O O . ILE A 1 116 ? 33.317 -1.881 9.574 1.00 87.75 116 ILE A O 1
ATOM 867 N N . GLN A 1 117 ? 31.751 -0.320 9.936 1.00 87.06 117 GLN A N 1
ATOM 868 C CA . GLN A 1 117 ? 32.532 0.394 10.945 1.00 87.06 117 GLN A CA 1
ATOM 869 C C . GLN A 1 117 ? 32.765 -0.452 12.205 1.00 87.06 117 GLN A C 1
ATOM 871 O O . GLN A 1 117 ? 33.865 -0.449 12.760 1.00 87.06 117 GLN A O 1
ATOM 876 N N . THR A 1 118 ? 31.760 -1.220 12.628 1.00 86.31 118 THR A N 1
ATOM 877 C CA . THR A 1 118 ? 31.876 -2.129 13.778 1.00 86.31 118 THR A CA 1
ATOM 878 C C . THR A 1 118 ? 32.899 -3.235 13.502 1.00 86.31 118 THR A C 1
ATOM 880 O O . THR A 1 118 ? 33.741 -3.530 14.349 1.00 86.31 118 THR A O 1
ATOM 883 N N . LEU A 1 119 ? 32.897 -3.797 12.290 1.00 88.31 119 LEU A N 1
ATOM 884 C CA . LEU A 1 119 ? 33.879 -4.799 11.865 1.00 88.31 119 LEU A CA 1
ATOM 885 C C . LEU A 1 119 ? 35.302 -4.226 11.813 1.00 88.31 119 LEU A C 1
ATOM 887 O O . LEU A 1 119 ? 36.250 -4.880 12.244 1.00 88.31 119 LEU A O 1
ATOM 891 N N . GLN A 1 120 ? 35.462 -2.985 11.348 1.00 88.31 120 GLN A N 1
ATOM 892 C CA . GLN A 1 120 ? 36.758 -2.299 11.356 1.00 88.31 120 GLN A CA 1
ATOM 893 C C . GLN A 1 120 ? 37.287 -2.061 12.777 1.00 88.31 120 GLN A C 1
ATOM 895 O O . GLN A 1 120 ? 38.489 -2.172 13.005 1.00 88.31 120 GLN A O 1
ATOM 900 N N . GLN A 1 121 ? 36.411 -1.775 13.746 1.00 83.94 121 GLN A N 1
ATOM 901 C CA . GLN A 1 121 ? 36.814 -1.656 15.150 1.00 83.94 121 GLN A CA 1
ATOM 902 C C . GLN A 1 121 ? 37.257 -3.006 15.727 1.00 83.94 121 GLN A C 1
ATOM 904 O O . GLN A 1 121 ? 38.298 -3.078 16.375 1.00 83.94 121 GLN A O 1
ATOM 909 N N . GLN A 1 122 ? 36.532 -4.088 15.433 1.00 83.12 122 GLN A N 1
ATOM 910 C CA . GLN A 1 122 ? 36.874 -5.435 15.907 1.00 83.12 122 GLN A CA 1
ATOM 911 C C . GLN A 1 122 ? 38.223 -5.938 15.373 1.00 83.12 122 GLN A C 1
ATOM 913 O O . GLN A 1 122 ? 38.965 -6.585 16.108 1.00 83.12 122 GLN A O 1
ATOM 918 N N . LEU A 1 123 ? 38.573 -5.609 14.126 1.00 80.75 123 LEU A N 1
ATOM 919 C CA . LEU A 1 123 ? 39.854 -5.998 13.525 1.00 80.75 123 LEU A CA 1
ATOM 920 C C . LEU A 1 123 ? 41.062 -5.236 14.092 1.00 80.75 123 LEU A C 1
ATOM 922 O O . LEU A 1 123 ? 42.167 -5.761 14.054 1.00 80.75 123 LEU A O 1
ATOM 926 N N . ASN A 1 124 ? 40.859 -4.039 14.647 1.00 76.88 124 ASN A N 1
ATOM 927 C CA . ASN A 1 124 ? 41.931 -3.205 15.206 1.00 76.88 124 ASN A CA 1
ATOM 928 C C . ASN A 1 124 ? 42.171 -3.429 16.712 1.00 76.88 124 ASN A C 1
ATOM 930 O O . ASN A 1 124 ? 42.941 -2.688 17.318 1.00 76.88 124 ASN A O 1
ATOM 934 N N . THR A 1 125 ? 41.485 -4.400 17.329 1.00 67.62 125 THR A N 1
ATOM 935 C CA . THR A 1 125 ? 41.592 -4.691 18.774 1.00 67.62 125 THR A CA 1
ATOM 936 C C . THR A 1 125 ? 42.261 -6.046 19.073 1.00 67.62 125 THR A C 1
ATOM 938 O O . THR A 1 125 ? 42.158 -6.543 20.194 1.00 67.62 125 THR A O 1
ATOM 941 N N . GLN A 1 126 ? 42.942 -6.638 18.086 1.00 55.44 126 GLN A N 1
ATOM 942 C CA . GLN A 1 126 ? 43.865 -7.775 18.235 1.00 55.44 126 GLN A CA 1
ATOM 943 C C . GLN A 1 126 ? 45.282 -7.340 17.864 1.00 55.44 126 GLN A C 1
ATOM 945 O O . GLN A 1 126 ? 46.226 -7.874 18.483 1.00 55.44 126 GLN A O 1
#

Secondary structure (DSSP, 8-state):
----S-S----------TT--TT-BSHHHHHHHHHHHTSTTT-S-SSSTTSTT---SB--HHHHHHHHHHHHHTTS--TTSTTTTS--HHHHHHHHHHHHHHS-HHHHHHHHHHHHHHHHHHHTT-

pLDDT: mean 82.91, std 17.91, range [37.66, 98.44]

Foldseek 3Di:
DDPDPPPPVPPLLAQDDQFDAAFDFDPNQLLLLLLQLLDPQLHLDCDAQSGVVRDGRHCHPSVLVSLLSQCVVVVNDHPPDPQRSTCHPSNRVVSSVSSCVRDPVVVVVVVVVVVVVVVVVVVVPD

Sequence (126 aa):
MSVKPQLQAHLRQTISSRSLRKGVTNAEVKILQKILNGDVDTTVAATGSGSPGNETMFFGPATLKAIQRFQVKHGIAKPGDEGYGTVGPKTRAKLNEVGGKIGNPDQQIEDALMQIQTLQQQLNTQ

Radius of gyration: 18.47 Å; chains: 1; bounding box: 64×35×32 Å